Protein AF-A0A967WW55-F1 (afdb_monomer_lite)

Radius of gyration: 20.33 Å; chains: 1; bounding box: 36×23×52 Å

Sequence (50 aa):
MNLAQVQGASYADIRIIVRRTQEINVKNGVVEGLSDNESQGFGVRVVVDG

Structure (mmCIF, N/CA/C/O backbone):
data_AF-A0A967WW55-F1
#
_entry.id   AF-A0A967WW55-F1
#
loop_
_atom_site.group_PDB
_atom_site.id
_atom_site.type_symbol
_atom_site.label_atom_id
_atom_site.label_alt_id
_atom_site.label_comp_id
_atom_site.label_asym_id
_atom_site.label_entity_id
_atom_site.label_seq_id
_atom_site.pdbx_PDB_ins_code
_atom_site.Cartn_x
_atom_site.Cartn_y
_atom_site.Cartn_z
_atom_site.occupancy
_atom_site.B_iso_or_equiv
_atom_site.auth_seq_id
_atom_site.auth_comp_id
_atom_site.auth_asym_id
_atom_site.auth_atom_id
_atom_site.pdbx_PDB_model_num
ATOM 1 N N . MET A 1 1 ? 13.537 -13.064 -11.951 1.00 65.00 1 MET A N 1
ATOM 2 C CA . MET A 1 1 ? 13.145 -11.876 -12.735 1.00 65.00 1 MET A CA 1
ATOM 3 C C . MET A 1 1 ? 11.633 -11.762 -12.676 1.00 65.00 1 MET A C 1
ATOM 5 O O . MET A 1 1 ? 10.969 -12.751 -12.965 1.00 65.00 1 MET A O 1
ATOM 9 N N . ASN A 1 2 ? 11.093 -10.625 -12.235 1.00 89.69 2 ASN A N 1
ATOM 10 C CA . ASN A 1 2 ? 9.647 -10.373 -12.303 1.00 89.69 2 ASN A CA 1
ATOM 11 C C . ASN A 1 2 ? 9.248 -9.863 -13.703 1.00 89.69 2 ASN A C 1
ATOM 13 O O . ASN A 1 2 ? 10.118 -9.512 -14.499 1.00 89.69 2 ASN A O 1
ATOM 17 N N . LEU A 1 3 ? 7.945 -9.831 -14.013 1.00 95.31 3 LEU A N 1
ATOM 18 C CA . LEU A 1 3 ? 7.464 -9.425 -15.340 1.00 95.31 3 LEU A CA 1
ATOM 19 C C . LEU A 1 3 ? 7.952 -8.024 -15.729 1.00 95.31 3 LEU A C 1
ATOM 21 O O . LEU A 1 3 ? 8.352 -7.826 -16.868 1.00 95.31 3 LEU A O 1
ATOM 25 N N . ALA A 1 4 ? 7.983 -7.076 -14.791 1.00 95.69 4 ALA A N 1
ATOM 26 C CA . ALA A 1 4 ? 8.458 -5.723 -15.067 1.00 95.69 4 ALA A CA 1
ATOM 27 C C . ALA A 1 4 ? 9.943 -5.706 -15.473 1.00 95.69 4 ALA A C 1
ATOM 29 O O . ALA A 1 4 ? 10.303 -5.029 -16.429 1.00 95.69 4 ALA A O 1
ATOM 30 N N . GLN A 1 5 ? 10.792 -6.501 -14.817 1.00 94.19 5 GLN A N 1
ATOM 31 C CA . GLN A 1 5 ? 12.205 -6.637 -15.189 1.00 94.19 5 GLN A CA 1
ATOM 32 C C . GLN A 1 5 ? 12.391 -7.333 -16.540 1.00 94.19 5 GLN A C 1
ATOM 34 O O . GLN A 1 5 ? 13.233 -6.919 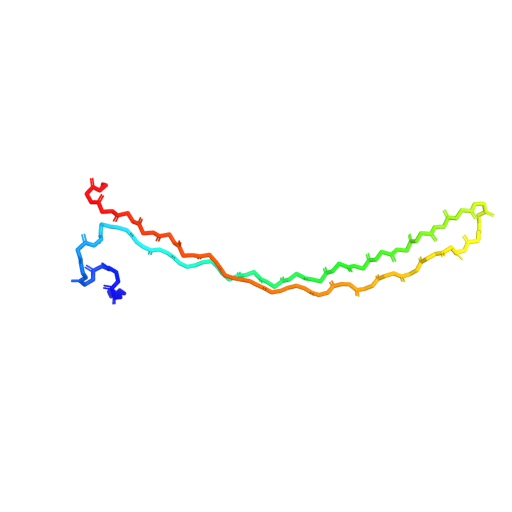-17.329 1.00 94.19 5 GLN A O 1
ATOM 39 N N . VAL A 1 6 ? 11.586 -8.360 -16.841 1.00 96.75 6 VAL A N 1
ATOM 40 C CA . VAL A 1 6 ? 11.585 -8.998 -18.174 1.00 96.75 6 VAL A CA 1
ATOM 41 C C . VAL A 1 6 ? 11.199 -7.989 -19.263 1.00 96.75 6 VAL A C 1
ATOM 43 O O . VAL A 1 6 ? 11.711 -8.064 -20.373 1.00 96.75 6 VAL A O 1
ATOM 46 N N . GLN A 1 7 ? 10.345 -7.022 -18.927 1.00 96.06 7 GLN A N 1
ATOM 47 C CA . GLN A 1 7 ? 9.918 -5.930 -19.804 1.00 96.06 7 GLN A CA 1
ATOM 48 C C . GLN A 1 7 ? 10.872 -4.715 -19.789 1.00 96.06 7 GLN A C 1
ATOM 50 O O . GLN A 1 7 ? 10.534 -3.677 -20.349 1.00 96.06 7 GLN A O 1
ATOM 55 N N . GLY A 1 8 ? 12.055 -4.820 -19.169 1.00 94.81 8 GLY A N 1
ATOM 56 C CA . GLY A 1 8 ? 13.101 -3.790 -19.233 1.00 94.81 8 GLY A CA 1
ATOM 57 C C . GLY A 1 8 ? 13.201 -2.849 -18.029 1.00 94.81 8 GLY A C 1
ATOM 58 O O . GLY A 1 8 ? 13.991 -1.911 -18.063 1.00 94.81 8 GLY A O 1
ATOM 59 N N . ALA A 1 9 ? 12.453 -3.077 -16.947 1.00 97.38 9 ALA A N 1
ATOM 60 C CA . ALA A 1 9 ? 12.633 -2.297 -15.723 1.00 97.38 9 ALA A CA 1
ATOM 61 C C . ALA A 1 9 ? 13.992 -2.593 -15.062 1.00 97.38 9 ALA A C 1
ATOM 63 O O . ALA A 1 9 ? 14.318 -3.759 -14.813 1.00 97.38 9 ALA A O 1
ATOM 64 N N . SER A 1 10 ? 14.747 -1.550 -14.692 1.00 96.50 10 SER A N 1
ATOM 65 C CA . SER A 1 10 ? 15.978 -1.707 -13.900 1.00 96.50 10 SER A CA 1
ATOM 66 C C . SER A 1 10 ? 15.662 -2.107 -12.456 1.00 96.50 10 SER A C 1
ATOM 68 O O . SER A 1 10 ? 16.435 -2.815 -11.807 1.00 96.50 10 SER A O 1
ATOM 70 N N . TYR A 1 11 ? 14.472 -1.743 -11.971 1.00 95.69 11 TYR A N 1
ATOM 71 C CA . TYR A 1 11 ? 13.994 -2.105 -10.647 1.00 95.69 11 TYR A CA 1
ATOM 72 C C . TYR A 1 11 ? 12.470 -2.244 -10.610 1.00 95.69 11 TYR A C 1
ATOM 74 O O . TYR A 1 11 ? 11.738 -1.452 -11.204 1.00 95.69 11 TYR A O 1
ATOM 82 N N . ALA A 1 12 ? 11.977 -3.232 -9.865 1.00 96.75 12 ALA A N 1
ATOM 83 C CA . ALA A 1 12 ? 10.558 -3.348 -9.566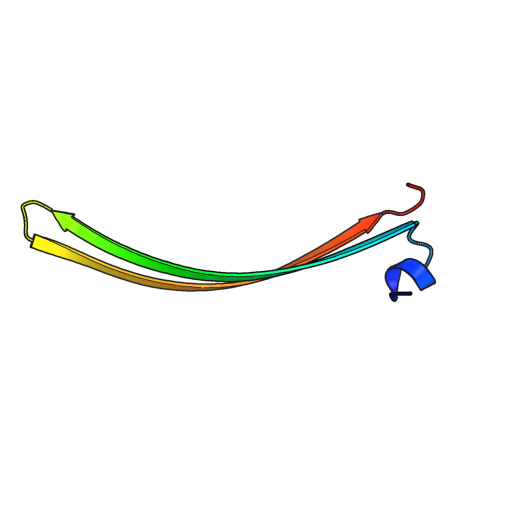 1.00 96.75 12 ALA A CA 1
ATOM 84 C C . ALA A 1 12 ? 10.326 -4.024 -8.212 1.00 96.75 12 ALA A C 1
ATOM 86 O O . ALA A 1 12 ? 10.965 -5.033 -7.903 1.00 96.75 12 ALA A O 1
ATOM 87 N N . ASP A 1 13 ? 9.380 -3.488 -7.441 1.00 96.69 13 ASP A N 1
ATOM 88 C CA . ASP A 1 13 ? 8.931 -4.034 -6.163 1.00 96.69 13 ASP A CA 1
ATOM 89 C C . ASP A 1 13 ? 7.396 -4.020 -6.040 1.00 96.69 13 ASP A C 1
ATOM 91 O O . ASP A 1 13 ? 6.684 -3.300 -6.747 1.00 96.69 13 ASP A O 1
ATOM 95 N N . ILE A 1 14 ? 6.888 -4.860 -5.138 1.00 96.81 14 ILE A N 1
ATOM 96 C CA . ILE A 1 14 ? 5.504 -4.833 -4.670 1.00 96.81 14 ILE A CA 1
ATOM 97 C C . ILE A 1 14 ? 5.517 -4.769 -3.146 1.00 96.81 14 ILE A C 1
ATOM 99 O O . ILE A 1 14 ? 6.267 -5.488 -2.483 1.00 96.81 14 ILE A O 1
ATOM 103 N N . ARG A 1 15 ? 4.661 -3.923 -2.580 1.00 97.50 15 ARG A N 1
ATOM 104 C CA . ARG A 1 15 ? 4.424 -3.822 -1.143 1.00 97.50 15 ARG A CA 1
ATOM 105 C C . ARG A 1 15 ? 2.989 -4.198 -0.850 1.00 97.50 15 ARG A C 1
ATOM 107 O O . ARG A 1 15 ? 2.084 -3.514 -1.307 1.00 97.50 15 ARG A O 1
ATOM 114 N N . ILE A 1 16 ? 2.796 -5.234 -0.049 1.00 97.75 16 ILE A N 1
ATOM 115 C CA . ILE A 1 16 ? 1.485 -5.649 0.453 1.00 97.75 16 ILE A CA 1
ATOM 116 C C . ILE A 1 16 ? 1.352 -5.131 1.884 1.00 97.75 16 ILE A C 1
ATOM 118 O O . ILE A 1 16 ? 2.290 -5.241 2.674 1.00 97.75 16 ILE A O 1
ATOM 122 N N . ILE A 1 17 ? 0.207 -4.541 2.211 1.00 97.94 17 ILE A N 1
ATOM 123 C CA . ILE A 1 17 ? -0.102 -4.003 3.533 1.00 97.94 17 ILE A CA 1
ATOM 124 C C . ILE A 1 17 ? -1.444 -4.572 3.970 1.00 97.94 17 ILE A C 1
ATOM 126 O O . ILE A 1 17 ? -2.444 -4.421 3.274 1.00 97.94 17 ILE A O 1
ATOM 130 N N . VAL A 1 18 ? -1.456 -5.175 5.153 1.00 97.75 18 VAL A N 1
ATOM 131 C CA . VAL A 1 18 ? -2.670 -5.529 5.886 1.00 97.75 18 VAL A CA 1
ATOM 132 C C . VAL A 1 18 ? -2.602 -4.798 7.215 1.00 97.75 18 VAL A C 1
ATOM 134 O O . VAL A 1 18 ? -1.588 -4.861 7.914 1.00 97.75 18 VAL A O 1
ATOM 137 N N . ARG A 1 19 ? -3.648 -4.045 7.541 1.00 97.94 19 ARG A N 1
ATOM 138 C CA . ARG A 1 19 ? -3.698 -3.207 8.732 1.00 97.94 19 ARG A CA 1
ATOM 139 C C . ARG A 1 19 ? -5.025 -3.388 9.443 1.00 97.94 19 ARG A C 1
ATOM 141 O O . ARG A 1 19 ? -6.070 -3.067 8.887 1.00 97.94 19 ARG A O 1
ATOM 148 N N . ARG A 1 20 ? -4.943 -3.777 10.712 1.00 97.88 20 ARG A N 1
ATOM 149 C CA . ARG A 1 20 ? -6.041 -3.711 11.674 1.00 97.88 20 ARG A CA 1
ATOM 150 C C . ARG A 1 20 ? -5.795 -2.570 12.654 1.00 97.88 20 ARG A C 1
ATOM 152 O O . ARG A 1 20 ? -4.676 -2.408 13.137 1.00 97.88 20 ARG A O 1
ATOM 159 N N . THR A 1 21 ? -6.810 -1.756 12.904 1.00 97.75 21 THR A N 1
ATOM 160 C CA . THR A 1 21 ? -6.777 -0.644 13.859 1.00 97.75 21 THR A CA 1
ATOM 161 C C . THR A 1 21 ? -7.953 -0.801 14.805 1.00 97.75 21 THR A C 1
ATOM 163 O O . THR A 1 21 ? -9.090 -0.831 14.351 1.00 97.75 21 THR A O 1
ATOM 166 N N . GLN A 1 22 ? -7.670 -0.898 16.100 1.00 97.31 22 GLN A N 1
ATOM 167 C CA . GLN A 1 22 ? -8.686 -0.971 17.145 1.00 97.31 22 GLN A CA 1
ATOM 168 C C . GLN A 1 22 ? -8.623 0.301 17.986 1.00 97.31 22 GLN A C 1
ATOM 170 O O . GLN A 1 22 ? -7.539 0.701 18.414 1.00 97.31 22 GLN A O 1
ATOM 175 N N . GLU A 1 23 ? -9.768 0.935 18.202 1.00 97.25 23 GLU A N 1
ATOM 176 C CA . GLU A 1 23 ? -9.879 2.215 18.896 1.00 97.25 23 GLU A CA 1
ATOM 177 C C . GLU A 1 23 ? -10.963 2.148 19.970 1.00 97.25 23 GLU A C 1
ATOM 179 O O . GLU A 1 23 ? -12.068 1.657 19.732 1.00 97.25 23 GLU A O 1
ATOM 184 N N . ILE A 1 24 ? -10.645 2.670 21.154 1.00 97.00 24 ILE A N 1
ATOM 185 C CA . ILE A 1 24 ? -11.587 2.832 22.261 1.00 97.00 24 ILE A CA 1
ATOM 186 C C . ILE A 1 24 ? -11.586 4.305 22.645 1.00 97.00 24 ILE A C 1
ATOM 188 O O . ILE A 1 24 ? -10.559 4.839 23.061 1.00 97.00 24 ILE A O 1
ATOM 192 N N . ASN A 1 25 ? -12.746 4.940 22.542 1.00 95.75 25 ASN A N 1
ATOM 193 C CA . ASN A 1 25 ? -12.950 6.331 22.908 1.00 95.75 25 ASN A CA 1
ATOM 194 C C . ASN A 1 25 ? -13.703 6.411 24.236 1.00 95.75 25 ASN A C 1
ATOM 196 O O . ASN A 1 25 ? -14.797 5.861 24.377 1.00 95.75 25 ASN A O 1
ATOM 200 N N . VAL A 1 26 ? -13.108 7.097 25.215 1.00 95.94 26 VAL A N 1
ATOM 201 C CA . VAL A 1 26 ? -13.670 7.300 26.557 1.00 95.94 26 VAL A CA 1
ATOM 202 C C . VAL A 1 26 ? -13.778 8.789 26.834 1.00 95.94 26 VAL A C 1
ATOM 204 O O . VAL A 1 26 ? -12.801 9.524 26.688 1.00 95.94 26 VAL A O 1
ATOM 207 N N . LYS A 1 27 ? -14.940 9.225 27.314 1.00 94.88 27 LYS A N 1
ATOM 208 C CA . LYS A 1 27 ? -15.174 10.597 27.758 1.00 94.88 27 LYS A CA 1
ATOM 209 C C . LYS A 1 27 ? -15.819 10.584 29.131 1.00 94.88 27 LYS A C 1
ATOM 211 O O . LYS A 1 27 ? -16.778 9.860 29.377 1.00 94.88 27 LYS A O 1
ATOM 216 N N . ASN A 1 28 ? -15.270 11.377 30.050 1.00 95.38 28 ASN A N 1
ATOM 217 C CA . ASN A 1 28 ? -15.744 11.476 31.436 1.00 95.38 28 ASN A CA 1
ATOM 218 C C . ASN A 1 28 ? -15.851 10.115 32.158 1.00 95.38 28 ASN A C 1
ATOM 220 O O . ASN A 1 28 ? -16.752 9.903 32.962 1.00 95.38 28 ASN A O 1
ATOM 224 N N . GLY A 1 29 ? -14.945 9.180 31.852 1.00 91.38 29 GLY A N 1
ATOM 225 C CA . GLY A 1 29 ? -14.949 7.833 32.435 1.00 91.38 29 GLY A CA 1
ATOM 226 C C . GLY A 1 29 ? -15.977 6.870 31.830 1.00 91.38 29 GLY A C 1
ATOM 227 O O . GLY A 1 29 ? -16.074 5.737 32.292 1.00 91.38 29 GLY A O 1
ATOM 228 N N . VAL A 1 30 ? -16.712 7.286 30.793 1.00 92.56 30 VAL A N 1
ATOM 229 C CA . VAL A 1 30 ? -17.689 6.461 30.072 1.00 92.56 30 VAL A CA 1
ATOM 230 C C . VAL A 1 30 ? -17.174 6.167 28.665 1.00 92.56 30 VAL A C 1
ATOM 232 O O . VAL A 1 30 ? -16.687 7.061 27.975 1.00 92.56 30 VAL A O 1
ATOM 235 N N . VAL A 1 31 ? -17.261 4.907 28.235 1.00 94.19 31 VAL A N 1
ATOM 236 C CA . VAL A 1 31 ? -16.922 4.512 26.861 1.00 94.19 31 VAL A CA 1
ATOM 237 C C . VAL A 1 31 ? -17.979 5.083 25.916 1.00 94.19 31 VAL A C 1
ATOM 239 O O . VAL A 1 31 ? -19.154 4.745 26.028 1.00 94.19 31 VAL A O 1
ATOM 242 N N . GLU A 1 32 ? -17.557 5.936 24.988 1.00 94.62 32 GLU A N 1
ATOM 243 C CA . GLU A 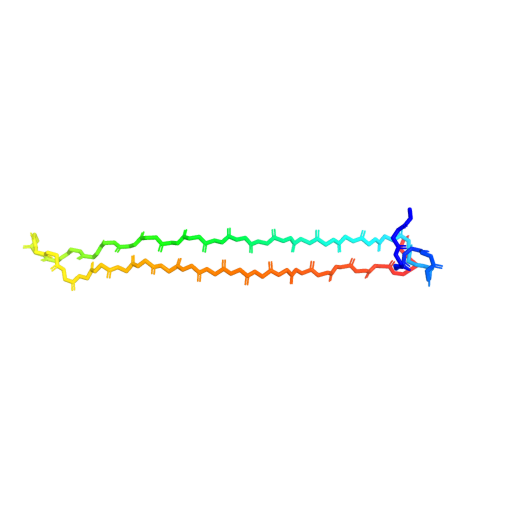1 32 ? -18.429 6.548 23.979 1.00 94.62 32 GLU A CA 1
ATOM 244 C C . GLU A 1 32 ? -18.346 5.838 22.626 1.00 94.62 32 GLU A C 1
ATOM 246 O O . GLU A 1 32 ? -19.281 5.917 21.833 1.00 94.62 32 GLU A O 1
ATOM 251 N N . GLY A 1 33 ? -17.248 5.129 22.350 1.00 93.19 33 GLY A N 1
ATOM 252 C CA . GLY A 1 33 ? -17.075 4.450 21.073 1.00 93.19 33 GLY A CA 1
ATOM 253 C C . GLY A 1 33 ? -16.051 3.329 21.118 1.00 93.19 33 GLY A C 1
ATOM 254 O O . GLY A 1 33 ? -15.021 3.430 21.782 1.00 93.19 33 GLY A O 1
ATOM 255 N N . LEU A 1 34 ? -16.345 2.273 20.369 1.00 96.12 34 LEU A N 1
ATOM 256 C CA . LEU A 1 34 ? -15.441 1.174 20.066 1.00 96.12 34 LEU A CA 1
ATOM 257 C C . LEU A 1 34 ? -15.435 1.004 18.548 1.00 96.12 34 LEU A C 1
ATOM 259 O O . LEU A 1 34 ? -16.503 0.875 17.947 1.00 96.12 34 LEU A O 1
ATOM 263 N N . SER A 1 35 ? -14.258 1.006 17.932 1.00 96.88 35 SER A N 1
ATOM 264 C CA . SER A 1 35 ? -14.108 0.714 16.508 1.00 96.88 35 SER A CA 1
ATOM 265 C C . SER A 1 35 ? -13.021 -0.337 16.285 1.00 96.88 35 SER A C 1
ATOM 267 O O . SER A 1 35 ? -12.023 -0.401 17.005 1.00 96.88 35 SER A O 1
ATOM 269 N N . ASP A 1 36 ? -13.243 -1.198 15.297 1.00 97.62 36 ASP A N 1
ATOM 270 C CA . ASP A 1 36 ? -12.272 -2.168 14.801 1.00 97.62 36 ASP A CA 1
ATOM 271 C C . ASP A 1 36 ? -12.315 -2.094 13.281 1.00 97.62 36 ASP A C 1
ATOM 273 O O . ASP A 1 36 ? -13.347 -2.366 12.667 1.00 97.62 36 ASP A O 1
ATOM 277 N N . ASN A 1 37 ? -11.224 -1.633 12.687 1.00 97.31 37 ASN A N 1
ATOM 278 C CA . ASN A 1 37 ? -11.136 -1.392 11.261 1.00 97.31 37 ASN A CA 1
ATOM 279 C C . ASN A 1 37 ? -10.030 -2.242 10.653 1.00 97.31 37 ASN A C 1
ATOM 281 O O . ASN A 1 37 ? -8.880 -2.185 11.092 1.00 97.31 37 ASN A O 1
ATOM 285 N N . GLU A 1 38 ? -10.365 -2.970 9.596 1.00 97.81 38 GLU A N 1
ATOM 286 C CA . GLU A 1 38 ? -9.426 -3.765 8.818 1.00 97.81 38 GLU A CA 1
ATOM 287 C C . GLU A 1 38 ? -9.319 -3.200 7.403 1.00 97.81 38 GLU A C 1
ATOM 289 O O . GLU A 1 38 ? -10.309 -2.896 6.742 1.00 97.81 38 GLU A O 1
ATOM 294 N N . SER A 1 39 ? -8.087 -3.043 6.934 1.00 97.38 39 SER A N 1
ATOM 295 C CA . SER A 1 39 ? -7.781 -2.581 5.587 1.00 97.38 39 SER A CA 1
ATOM 296 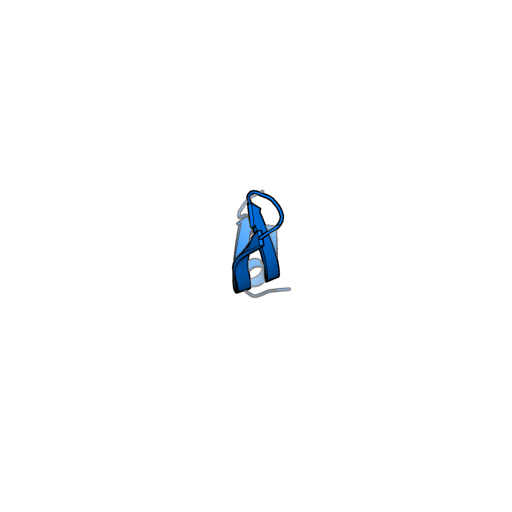C C . SER A 1 39 ? -6.670 -3.428 4.995 1.00 97.38 39 SER A C 1
ATOM 298 O O . SER A 1 39 ? -5.736 -3.840 5.685 1.00 97.38 39 SER A O 1
ATOM 300 N N . GLN A 1 40 ? -6.764 -3.664 3.695 1.00 97.94 40 GLN A N 1
ATOM 301 C CA . GLN A 1 40 ? -5.743 -4.354 2.927 1.00 97.94 40 GLN A CA 1
ATOM 302 C C . GLN A 1 40 ? -5.491 -3.610 1.623 1.00 97.94 40 GLN A C 1
ATOM 304 O O . GLN A 1 40 ? -6.405 -3.027 1.038 1.00 97.94 40 GLN A O 1
ATOM 309 N N . GLY A 1 41 ? -4.249 -3.630 1.162 1.00 98.12 41 GLY A N 1
ATOM 310 C CA . GLY A 1 41 ? -3.869 -2.992 -0.084 1.00 98.12 41 GLY A CA 1
ATOM 311 C C . GLY A 1 41 ? -2.484 -3.412 -0.532 1.00 98.12 41 GLY A C 1
ATOM 312 O O . GLY A 1 41 ? -1.696 -3.972 0.231 1.00 98.12 41 GLY A O 1
ATOM 313 N N . PHE A 1 42 ? -2.180 -3.125 -1.788 1.00 98.12 42 PHE A N 1
ATOM 314 C CA . PHE A 1 42 ? -0.841 -3.299 -2.313 1.00 98.12 42 PHE A CA 1
ATOM 315 C C . PHE A 1 42 ? -0.455 -2.116 -3.195 1.00 98.12 42 PHE A C 1
ATOM 317 O O . PHE A 1 42 ? -1.298 -1.506 -3.848 1.00 98.12 42 PHE A O 1
ATOM 324 N N . GLY A 1 43 ? 0.832 -1.791 -3.191 1.00 97.88 43 GLY A N 1
ATOM 325 C CA . GLY A 1 43 ? 1.442 -0.813 -4.081 1.00 97.88 43 GLY A CA 1
ATOM 326 C C . GLY A 1 43 ? 2.505 -1.493 -4.927 1.00 97.88 43 GLY A C 1
ATOM 327 O O . GLY A 1 43 ? 3.256 -2.323 -4.420 1.00 97.88 43 GLY A O 1
ATOM 328 N N . VAL A 1 44 ? 2.565 -1.145 -6.207 1.00 97.12 44 VAL A N 1
ATOM 329 C CA . VAL A 1 44 ? 3.598 -1.625 -7.129 1.00 97.12 44 VAL A CA 1
ATOM 330 C C . VAL A 1 44 ? 4.441 -0.433 -7.549 1.00 97.12 44 VAL A C 1
ATOM 332 O O . VAL A 1 44 ? 3.892 0.603 -7.927 1.00 97.12 44 VAL A O 1
ATOM 335 N N . ARG A 1 45 ? 5.766 -0.575 -7.494 1.00 97.31 45 ARG A N 1
ATOM 336 C CA . ARG A 1 45 ? 6.713 0.434 -7.974 1.00 97.31 45 ARG A CA 1
ATOM 337 C C . ARG A 1 45 ? 7.594 -0.170 -9.055 1.00 97.31 45 ARG A C 1
ATOM 339 O O . ARG A 1 45 ? 8.180 -1.230 -8.855 1.00 97.31 45 ARG A O 1
ATOM 346 N N . VAL A 1 46 ? 7.706 0.529 -10.180 1.00 97.50 46 VAL A N 1
ATOM 347 C CA . VAL A 1 46 ? 8.531 0.136 -11.329 1.00 97.50 46 VAL A CA 1
ATOM 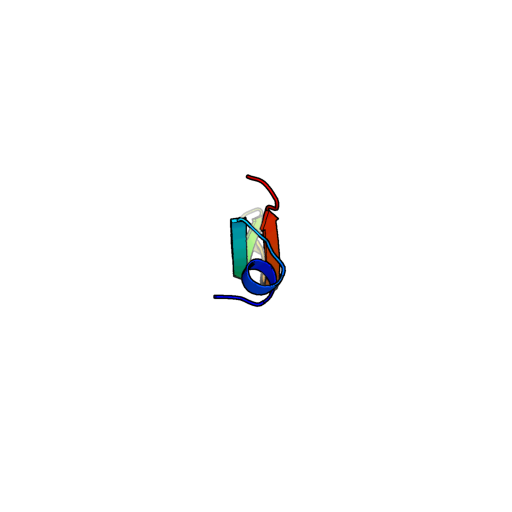348 C C . VAL A 1 46 ? 9.388 1.327 -11.739 1.00 97.50 46 VAL A C 1
ATOM 350 O O . VAL A 1 46 ? 8.877 2.441 -11.836 1.00 97.50 46 VAL A O 1
ATOM 353 N N . VAL A 1 47 ? 10.679 1.090 -11.961 1.00 96.94 47 VAL A N 1
ATOM 354 C CA . VAL A 1 47 ? 11.641 2.081 -12.450 1.00 96.94 47 VAL A CA 1
ATOM 355 C C . VAL A 1 47 ? 12.266 1.551 -13.736 1.00 96.94 47 VAL A C 1
ATOM 357 O O . VAL A 1 47 ? 12.739 0.414 -13.779 1.00 96.94 47 VAL A O 1
ATOM 360 N N . VAL A 1 48 ? 12.248 2.381 -14.777 1.00 96.94 48 VAL A N 1
ATOM 361 C CA . VAL A 1 48 ? 12.889 2.129 -16.072 1.00 96.94 48 VAL A CA 1
ATOM 362 C C . VAL A 1 48 ? 14.031 3.132 -16.212 1.00 96.94 48 VAL A C 1
ATOM 364 O O . VAL A 1 48 ? 13.863 4.285 -15.817 1.00 96.94 48 VAL A O 1
ATOM 367 N N . ASP A 1 49 ? 15.177 2.676 -16.718 1.00 91.56 49 ASP A N 1
ATOM 368 C CA . ASP A 1 49 ? 16.382 3.492 -16.938 1.00 91.56 49 ASP A CA 1
ATOM 369 C C . ASP A 1 49 ? 16.928 4.210 -15.685 1.00 91.56 49 ASP A C 1
ATOM 371 O O . ASP A 1 49 ? 17.448 5.323 -15.766 1.00 91.56 49 ASP A O 1
ATOM 375 N N . GLY A 1 50 ? 16.789 3.577 -14.514 1.00 67.25 50 GLY A N 1
ATOM 376 C CA . GLY A 1 50 ? 17.332 4.054 -13.231 1.00 67.25 50 GLY A CA 1
ATOM 377 C C . GLY A 1 50 ? 18.716 3.519 -12.905 1.00 67.25 50 GLY A C 1
ATOM 378 O O . GLY A 1 50 ? 18.963 2.343 -13.261 1.00 67.25 50 GLY A O 1
#

Secondary structure (DSSP, 8-state):
--HHHHTTEEEEEEEEEEEEEEEEEEETTEEEEEEEEEEEEEEEEEEE--

Foldseek 3Di:
DDPLVVVAFPDKDKDKDKDWDWDWDDDPNHTPDTDIDIDIDMDIDTHHPD

pLDDT: mean 95.02, std 6.19, range [65.0, 98.12]

=== Feature glossary ===
Key to the feature types in this record:

pLDDT. pLDDT is the predicted lDDT-Cα score: AlphaFold's confidence that the local environment of each residue (all inter-atomic distances within 15 Å) is correctly placed. It is a per-residue number between 0 and 100, with higher meaning more reliable.

Radius of gyration, Cα contacts, bounding box. The geometric summary reports three shape descriptors. Rg (radius of gyration) measures how spread out the Cα atoms are about their centre of mass; compact globular proteins have small Rg, elongated or unfolded ones large. Cα contacts (<8 Å, |i−j|>4) count long-range residue pairs in spatial proximity — high for tightly packed folds, near zero for rods or random coil. The bounding-box extents give the protein's footprint along x, y, z in Å.

Backbone torsions (φ/ψ). Backbone dihedral angles. Every residue except chain termini has a φ (preceding-C → N → Cα → C) and a ψ (N → Cα → C → next-N). They are reported in degrees following the IUPAC sign convention. Secondary structure is essentially a statement about which (φ, ψ) basin each residue occupies.

Contact-map, Ramachandran, and PAE plots. Plot images: a contact map (which residues are close in 3D, as an N×N binary image), a Ramachandran scatter (backbone torsion angles, revealing secondary-structure composition at a glance), and — for AlphaFold structures — a PAE heatmap (pairwise prediction confidence).

Predicted aligned error. Predicted Aligned Error (PAE) is an AlphaFold confidence matrix: entry (i, j) is the expected error in the position of residue j, in ångströms, when the prediction is superimposed on the true structure at residue i. Low PAE within a block of residues means that block is internally rigid and well-predicted; high PAE between two blocks means their relative placement is uncertain even if each block individually is confident.

Secondary structure (3-state, P-SEA). Three-state secondary structure (P-SEA) collapses the eight DSSP classes into helix (a), strand (b), and coil (c). P-SEA assigns these from Cα geometry alone — distances and angles — without requiring backbone oxygens, so it works on any Cα trace.

Solvent-accessible surface area. Solvent-accessible surface area (SASA) is the area in Å² traced out by the centre of a 1.4 Å probe sphere (a water molecule) rolled over the protein's van der Waals surface (Shrake–Rupley / Lee–Richards construction). Buried residues have near-zero SASA; fully exposed residues can exceed 200 Å². The total SASA scales roughly with the number of surface residues.

Foldseek 3Di. The Foldseek 3Di string encodes local tertiary geometry as a 20-letter alphabet — one character per residue — derived from the relative positions of nearby Cα atoms. Unlike the amino-acid sequence, 3Di is a direct function of the 3D structure, so two proteins with the same fold have similar 3Di strings even at low sequence identity.

B-factor. For experimental (PDB) structures, the B-factor (temperature factor) quantifies the positional spread of each atom in the crystal — a combination of thermal vibration and static disorder — in units of Å². High B-factors mark flexible loops or poorly resolved regions; low B-factors mark the rigid, well-ordered core.

mmCIF coordinates. The mmCIF block holds the 3D Cartesian coordinates of each backbone atom (N, Cα, C, O) in ångströms. mmCIF is the PDB's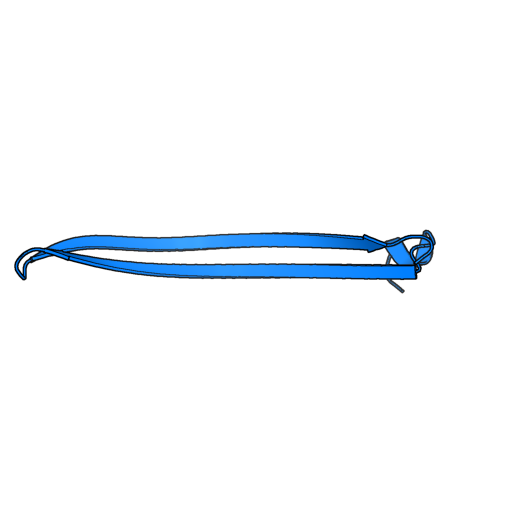 canonical archive format — a tagged-loop text representation of the atomic model.

InterPro / GO / CATH / organism. Functional annotations link the protein to curated databases. InterPro entries identify conserved domains and families by matching the sequence against member-database signatures (Pfam, PROSITE, CDD, …). Gene Ontology (GO) terms describe molecular function, biological process, and cellular component in a controlled vocabulary. CATH places the structure in a hierarchical fold classification (Class/Architecture/Topology/Homologous-superfamily). The organism is the source species.

Rendered structure images. Structure images are PyMOL renders from six orthogonal camera directions. Cartoon representation draws helices as coils and strands as arrows; sticks shows the backbone as bonds; surface shows the solvent-excluded envelope. Rainbow coloring maps sequence position to hue (blue→red, N→C); chain coloring assigns a distinct color per polypeptide.

Sequence. This is the polypeptide sequence — one letter per residue, N-terminus first. Length ranges from a few dozen residues for small domains to over a thousand for large multi-domain proteins.

Secondary structure (8-state, DSSP). The SS8 string is DSSP's per-residue secondary-structure call. α-helix (H) means an i→i+4 H-bond ladder; β-strand (E) means the residue participates in a β-sheet; 3₁₀ (G) and π (I) are tighter and wider helices; T/S are turns/bends; '-' is loop.

Nearest PDB structures. Structural nearest neighbors (via Foldseek easy-search vs the PDB). Reported per hit: target PDB id, E-value, and alignment TM-score. A TM-score above ~0.5 is the conventional threshold for 'same fold'.